Protein AF-A0AAD6SET8-F1 (afdb_monomer_lite)

Sequence (104 aa):
AWAAATFVLGPRPRTTLDDEHIMSWSALTALGTYDPRHGGHIILWDLGLLVRFPPGATILLPRALLRYSFVEIGPGETRHLLIQHTPAPVLNLTENGNRTDLEF

Foldseek 3Di:
DFPDKDKQFDQARWDDQDQDQDQKKKKKAKAWFFDLVVFFWKQFPVVRDTGRHDHGDIDIDRSNPTDMTTGHTDPPTGIMMMMGIHDPQNVVCVVVVNDGPVGD

Structure (mmCIF, N/CA/C/O backbone):
data_AF-A0AAD6SET8-F1
#
_entry.id   AF-A0AAD6SET8-F1
#
loop_
_atom_site.group_PDB
_atom_site.id
_atom_site.type_symbol
_atom_site.label_atom_id
_atom_site.label_alt_id
_atom_site.label_comp_id
_atom_site.label_asym_id
_atom_site.label_entity_id
_atom_site.label_seq_id
_atom_site.pdbx_PDB_ins_code
_atom_site.Cartn_x
_atom_site.Cartn_y
_atom_site.Cartn_z
_atom_site.occupancy
_atom_site.B_iso_or_equiv
_atom_site.auth_seq_id
_atom_site.auth_comp_id
_atom_site.auth_asym_id
_atom_site.auth_atom_id
_atom_site.pdbx_PDB_model_num
ATOM 1 N N . ALA A 1 1 ? 11.729 -11.688 -6.381 1.00 77.88 1 ALA A N 1
ATOM 2 C CA . ALA A 1 1 ? 11.537 -11.238 -4.984 1.00 77.88 1 ALA A CA 1
ATOM 3 C C . ALA A 1 1 ? 11.850 -9.746 -4.901 1.00 77.88 1 ALA A C 1
ATOM 5 O O . ALA A 1 1 ? 12.514 -9.247 -5.802 1.00 77.88 1 ALA A O 1
ATOM 6 N N . TRP A 1 2 ? 11.361 -9.045 -3.877 1.00 87.62 2 TRP A N 1
ATOM 7 C CA . TRP A 1 2 ? 11.672 -7.629 -3.635 1.00 87.62 2 TRP A CA 1
ATOM 8 C C . TRP A 1 2 ? 13.002 -7.494 -2.887 1.00 87.62 2 TRP A C 1
ATOM 10 O O . TRP A 1 2 ? 13.263 -8.299 -1.995 1.00 87.62 2 TRP A O 1
ATOM 20 N N . ALA A 1 3 ? 13.825 -6.499 -3.231 1.00 90.62 3 ALA A N 1
ATOM 21 C CA . ALA A 1 3 ? 15.115 -6.279 -2.565 1.00 90.62 3 ALA A CA 1
ATOM 22 C C . ALA A 1 3 ? 15.011 -5.417 -1.294 1.00 90.62 3 ALA A C 1
ATOM 24 O O . ALA A 1 3 ? 15.916 -5.440 -0.463 1.00 90.62 3 ALA A O 1
ATOM 25 N N . ALA A 1 4 ? 13.923 -4.660 -1.137 1.00 91.25 4 ALA A N 1
ATOM 26 C CA . ALA A 1 4 ? 13.697 -3.770 -0.006 1.00 91.25 4 ALA A CA 1
ATOM 27 C C . ALA A 1 4 ? 12.218 -3.733 0.414 1.00 91.25 4 ALA A C 1
ATOM 29 O O . ALA A 1 4 ? 11.312 -4.102 -0.342 1.00 91.25 4 ALA A O 1
ATOM 30 N N . ALA A 1 5 ? 11.986 -3.265 1.641 1.00 92.25 5 ALA A N 1
ATOM 31 C CA . ALA A 1 5 ? 10.660 -3.014 2.182 1.00 92.25 5 ALA A CA 1
ATOM 32 C C . ALA A 1 5 ? 10.655 -1.755 3.062 1.00 92.25 5 ALA A C 1
ATOM 34 O O . ALA A 1 5 ? 11.558 -1.553 3.874 1.00 92.25 5 ALA A O 1
ATOM 35 N N . THR A 1 6 ? 9.609 -0.944 2.934 1.00 90.00 6 THR A N 1
ATOM 36 C CA . THR A 1 6 ? 9.381 0.285 3.698 1.00 90.00 6 THR A CA 1
ATOM 37 C C . THR A 1 6 ? 8.066 0.182 4.456 1.00 90.00 6 THR A C 1
ATOM 39 O O . THR A 1 6 ? 7.033 -0.176 3.889 1.00 90.00 6 THR A O 1
ATOM 42 N N . PHE A 1 7 ? 8.096 0.539 5.738 1.00 90.62 7 PHE A N 1
ATOM 43 C CA . PHE A 1 7 ? 6.907 0.629 6.577 1.00 90.62 7 PHE A CA 1
ATOM 44 C C . PHE A 1 7 ? 6.533 2.096 6.761 1.00 90.62 7 PHE A C 1
ATOM 46 O O . PHE A 1 7 ? 7.263 2.850 7.402 1.00 90.62 7 PHE A O 1
ATOM 53 N N . VAL A 1 8 ? 5.388 2.503 6.216 1.00 88.75 8 VAL A N 1
ATOM 54 C CA . VAL A 1 8 ? 4.837 3.839 6.459 1.00 88.75 8 VAL A CA 1
ATOM 55 C C . VAL A 1 8 ? 3.856 3.734 7.616 1.00 88.75 8 VAL A C 1
ATOM 57 O O . VAL A 1 8 ? 2.769 3.163 7.474 1.00 88.75 8 VAL A O 1
ATOM 60 N N . LEU A 1 9 ? 4.271 4.248 8.774 1.00 84.69 9 LEU A N 1
ATOM 61 C CA . LEU A 1 9 ? 3.522 4.164 10.023 1.00 84.69 9 LEU A CA 1
ATOM 62 C C . LEU A 1 9 ? 2.897 5.513 10.398 1.00 84.69 9 LEU A C 1
ATOM 64 O O . LEU A 1 9 ? 3.485 6.565 10.157 1.00 84.69 9 LEU A O 1
ATOM 68 N N . GLY A 1 10 ? 1.718 5.478 11.021 1.00 67.75 10 GLY A N 1
ATOM 69 C CA . GLY A 1 10 ? 1.011 6.661 11.520 1.00 67.75 10 GLY A CA 1
ATOM 70 C C . GLY A 1 10 ? -0.449 6.722 11.059 1.00 67.75 10 GLY A C 1
ATOM 71 O O . GLY A 1 10 ? -0.827 6.021 10.131 1.00 67.75 10 GLY A O 1
ATOM 72 N N . PRO A 1 11 ? -1.298 7.561 11.679 1.00 60.00 11 PRO A N 1
ATOM 73 C CA . PRO A 1 11 ? -2.739 7.597 11.395 1.00 60.00 11 PRO A CA 1
ATOM 74 C C . PRO A 1 11 ? -3.076 8.133 9.994 1.00 60.00 11 PRO A C 1
ATOM 76 O O . PRO A 1 11 ? -4.151 7.864 9.466 1.00 60.00 11 PRO A O 1
ATOM 79 N N . ARG A 1 12 ? -2.166 8.901 9.381 1.00 62.41 12 ARG A N 1
ATOM 80 C CA . ARG A 1 12 ? -2.333 9.510 8.053 1.00 62.41 12 ARG A CA 1
ATOM 81 C C . ARG A 1 12 ? -1.027 9.405 7.262 1.00 62.41 12 ARG A C 1
ATOM 83 O O . ARG A 1 12 ? -0.321 10.404 7.119 1.00 62.41 12 ARG A O 1
ATOM 90 N N . PRO A 1 13 ? -0.656 8.204 6.787 1.00 55.66 13 PRO A N 1
ATOM 91 C CA . PRO A 1 13 ? 0.562 8.041 6.013 1.00 55.66 13 PRO A CA 1
ATOM 92 C C . PRO A 1 13 ? 0.404 8.821 4.705 1.00 55.66 13 PRO A C 1
ATOM 94 O O . PRO A 1 13 ? -0.517 8.561 3.925 1.00 55.66 13 PRO A O 1
ATOM 97 N N . ARG A 1 14 ? 1.280 9.804 4.494 1.00 54.72 14 ARG A N 1
ATOM 98 C CA . ARG A 1 14 ? 1.369 10.573 3.255 1.00 54.72 14 ARG A CA 1
ATOM 99 C C . ARG A 1 14 ? 2.470 9.944 2.415 1.00 54.72 14 ARG A C 1
ATOM 101 O O . ARG A 1 14 ? 3.637 10.003 2.781 1.00 54.72 14 ARG A O 1
ATOM 108 N N . THR A 1 15 ? 2.089 9.306 1.323 1.00 55.72 15 THR A N 1
ATOM 109 C CA . THR A 1 15 ? 3.025 8.807 0.317 1.00 55.72 15 THR A CA 1
ATOM 110 C C . THR A 1 15 ? 3.408 9.980 -0.570 1.00 55.72 15 THR A C 1
ATOM 112 O O . THR A 1 15 ? 2.579 10.520 -1.299 1.00 55.72 15 THR A O 1
ATOM 115 N N . THR A 1 16 ? 4.650 10.437 -0.453 1.00 51.06 16 THR A N 1
ATOM 116 C CA . THR A 1 16 ? 5.283 11.232 -1.504 1.00 51.06 16 THR A CA 1
ATOM 117 C C . THR A 1 16 ? 5.618 10.299 -2.661 1.00 51.06 16 THR A C 1
ATOM 119 O O . THR A 1 16 ? 6.063 9.171 -2.446 1.00 51.06 16 THR A O 1
ATOM 122 N N . LEU A 1 17 ? 5.317 10.742 -3.878 1.00 53.66 17 LEU A N 1
ATOM 123 C CA . LEU A 1 17 ? 5.778 10.069 -5.084 1.00 53.66 17 LEU A CA 1
ATOM 124 C C . LEU A 1 17 ? 7.286 10.305 -5.175 1.00 53.66 17 LEU A C 1
ATOM 126 O O . LEU A 1 17 ? 7.726 11.436 -4.978 1.00 53.66 17 LEU A O 1
ATOM 130 N N . ASP A 1 18 ? 8.046 9.243 -5.425 1.00 52.03 18 ASP A N 1
ATOM 131 C CA . ASP A 1 18 ? 9.466 9.373 -5.735 1.00 52.03 18 ASP A CA 1
ATOM 132 C C . ASP A 1 18 ? 9.590 9.474 -7.261 1.00 52.03 18 ASP A C 1
ATOM 134 O O . ASP A 1 18 ? 9.067 8.618 -7.978 1.00 52.03 18 ASP A O 1
ATOM 138 N N . ASP A 1 19 ? 10.267 10.516 -7.751 1.00 49.22 19 ASP A N 1
ATOM 139 C CA . ASP A 1 19 ? 10.494 10.811 -9.179 1.00 49.22 19 ASP A CA 1
ATOM 140 C C . ASP A 1 19 ? 11.580 9.896 -9.800 1.00 49.22 19 ASP A C 1
ATOM 142 O O . ASP A 1 19 ? 12.433 10.320 -10.588 1.00 49.22 19 ASP A O 1
ATOM 146 N N . GLU A 1 20 ? 11.612 8.623 -9.403 1.00 52.19 20 GLU A N 1
ATOM 147 C CA . GLU A 1 20 ? 12.590 7.660 -9.908 1.00 52.19 20 GLU A CA 1
ATOM 148 C C . GLU A 1 20 ? 12.170 7.187 -11.307 1.00 52.19 20 GLU A C 1
ATOM 150 O O . GLU A 1 20 ? 11.146 6.532 -11.482 1.00 52.19 20 GLU A O 1
ATOM 155 N N . HIS A 1 21 ? 12.983 7.505 -12.318 1.00 50.28 21 HIS A N 1
ATOM 156 C CA . HIS A 1 21 ? 12.708 7.261 -13.742 1.00 50.28 21 HIS A CA 1
ATOM 157 C C . HIS A 1 21 ? 12.841 5.787 -14.178 1.00 50.28 21 HIS A C 1
ATOM 159 O O . HIS A 1 21 ? 12.683 5.473 -15.358 1.00 50.28 21 HIS A O 1
ATOM 165 N N . ILE A 1 22 ? 13.137 4.872 -13.253 1.00 56.22 22 ILE A N 1
ATOM 166 C CA . ILE A 1 22 ? 13.263 3.443 -13.546 1.00 56.22 22 ILE A CA 1
ATOM 167 C C . ILE A 1 22 ? 11.916 2.765 -13.335 1.00 56.22 22 ILE A C 1
ATOM 169 O O . ILE A 1 22 ? 11.316 2.852 -12.263 1.00 56.22 22 ILE A O 1
ATOM 173 N N . MET A 1 23 ? 11.471 2.053 -14.374 1.00 63.84 23 MET A N 1
ATOM 174 C CA . MET A 1 23 ? 10.263 1.230 -14.397 1.00 63.84 23 MET A CA 1
ATOM 175 C C . MET A 1 23 ? 10.354 0.100 -13.362 1.00 63.84 23 MET A C 1
ATOM 177 O O . MET A 1 23 ? 10.638 -1.052 -13.679 1.00 63.84 23 MET A O 1
ATOM 181 N N . SER A 1 24 ? 10.111 0.433 -12.101 1.00 74.38 24 SER A N 1
ATOM 182 C CA . SER A 1 24 ? 10.058 -0.518 -11.003 1.00 74.38 24 SER A CA 1
ATOM 183 C C . SER A 1 24 ? 8.608 -0.743 -10.598 1.00 74.38 24 SER A C 1
ATOM 185 O O . SER A 1 24 ? 7.799 0.181 -10.464 1.00 74.38 24 SER A O 1
ATOM 187 N N . TRP A 1 25 ? 8.258 -2.012 -10.420 1.00 84.31 25 TRP A N 1
ATOM 188 C CA . TRP A 1 25 ? 7.012 -2.367 -9.760 1.00 84.31 25 TRP A CA 1
ATOM 189 C C . TRP A 1 25 ? 7.171 -2.180 -8.253 1.00 84.31 25 TRP A C 1
ATOM 191 O O . TRP A 1 25 ? 8.279 -2.160 -7.717 1.00 84.31 25 TRP A O 1
ATOM 201 N N . SER A 1 26 ? 6.060 -2.040 -7.546 1.00 89.00 26 SER A N 1
ATOM 202 C CA . SER A 1 26 ? 6.030 -2.068 -6.087 1.00 89.00 26 SER A CA 1
ATOM 203 C C . SER A 1 26 ? 4.764 -2.770 -5.617 1.00 89.00 26 SER A C 1
ATOM 205 O O . SER A 1 26 ? 3.689 -2.555 -6.180 1.00 89.00 26 SER A O 1
ATOM 207 N N . ALA A 1 27 ? 4.888 -3.608 -4.590 1.00 93.19 27 ALA A N 1
ATOM 208 C CA . ALA A 1 27 ? 3.749 -4.191 -3.892 1.00 93.19 27 ALA A CA 1
ATOM 209 C C . ALA A 1 27 ? 3.410 -3.328 -2.681 1.00 93.19 27 ALA A C 1
ATOM 211 O O . ALA A 1 27 ? 4.212 -3.207 -1.755 1.00 93.19 27 ALA A O 1
ATOM 212 N N . LEU A 1 28 ? 2.223 -2.733 -2.686 1.00 92.75 28 LEU A N 1
ATOM 213 C CA . LEU A 1 28 ? 1.710 -1.970 -1.560 1.00 92.75 28 LEU A CA 1
ATOM 214 C C . LEU A 1 28 ? 0.677 -2.820 -0.851 1.00 92.75 28 LEU A C 1
ATOM 216 O O . LEU A 1 28 ? -0.288 -3.239 -1.481 1.00 92.75 28 LEU A O 1
ATOM 220 N N . THR A 1 29 ? 0.853 -3.023 0.447 1.00 95.44 29 THR A N 1
ATOM 221 C CA . THR A 1 29 ? -0.085 -3.751 1.298 1.00 95.44 29 THR A CA 1
ATOM 222 C C . THR A 1 29 ? -0.643 -2.811 2.355 1.00 95.44 29 THR A C 1
ATOM 224 O O . THR A 1 29 ? 0.113 -2.240 3.147 1.00 95.44 29 THR A O 1
ATOM 227 N N . ALA A 1 30 ? -1.966 -2.645 2.369 1.00 94.00 30 ALA A N 1
ATOM 228 C CA . ALA A 1 30 ? -2.656 -1.909 3.421 1.00 94.00 30 ALA A CA 1
ATOM 229 C C . ALA A 1 30 ? -2.717 -2.731 4.703 1.00 94.00 30 ALA A C 1
ATOM 231 O O . ALA A 1 30 ? -3.076 -3.904 4.692 1.00 94.00 30 ALA A O 1
ATOM 232 N N . LEU A 1 31 ? -2.424 -2.089 5.826 1.00 93.69 31 LEU A N 1
ATOM 233 C CA . LEU A 1 31 ? -2.504 -2.661 7.164 1.00 93.69 31 LEU A CA 1
ATOM 234 C C . LEU A 1 31 ? -3.267 -1.699 8.086 1.00 93.69 31 LEU A C 1
ATOM 2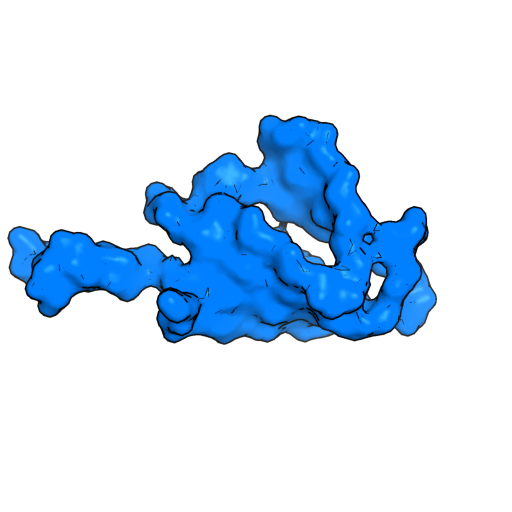36 O O . LEU A 1 31 ? -3.435 -0.520 7.770 1.00 93.69 31 LEU A O 1
ATOM 240 N N . GLY A 1 32 ? -3.683 -2.180 9.257 1.00 92.62 32 GLY A N 1
ATOM 241 C CA . GLY A 1 32 ? -4.427 -1.392 10.245 1.00 92.62 32 GLY A CA 1
ATOM 242 C C . GLY A 1 32 ? -5.914 -1.738 10.289 1.00 92.62 32 GLY A C 1
ATOM 243 O O . GLY A 1 32 ? -6.322 -2.806 9.840 1.00 92.62 32 GLY A O 1
ATOM 244 N N . THR A 1 33 ? -6.710 -0.846 10.875 1.00 93.94 33 THR A N 1
ATOM 245 C CA . THR A 1 33 ? -8.154 -1.028 11.078 1.00 93.94 33 THR A CA 1
ATOM 246 C C . THR A 1 33 ? -8.889 0.230 10.623 1.00 93.94 33 THR A C 1
ATOM 248 O O . THR A 1 33 ? -8.768 1.276 11.261 1.00 93.94 33 THR A O 1
ATOM 251 N N . TYR A 1 34 ? -9.618 0.125 9.511 1.00 93.06 34 TYR A N 1
ATOM 252 C CA . TYR A 1 34 ? -10.457 1.180 8.934 1.00 93.06 34 TYR A CA 1
ATOM 253 C C . TYR A 1 34 ? -11.575 0.565 8.080 1.00 93.06 34 TYR A C 1
ATOM 255 O O . TYR A 1 34 ? -11.430 -0.565 7.606 1.00 93.06 34 TYR A O 1
ATOM 263 N N . ASP A 1 35 ? -12.672 1.295 7.862 1.00 94.94 35 ASP A N 1
ATOM 264 C CA . ASP A 1 35 ? -13.753 0.882 6.966 1.00 94.94 35 ASP A CA 1
ATOM 265 C C . ASP A 1 35 ? -13.457 1.299 5.510 1.00 94.94 35 ASP A C 1
ATOM 267 O O . ASP A 1 35 ? -13.590 2.475 5.146 1.0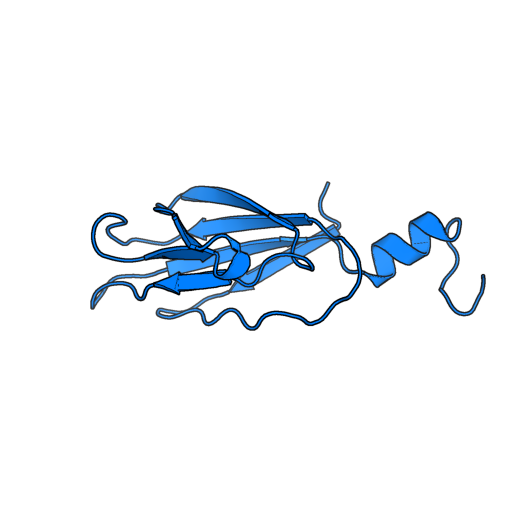0 94.94 35 ASP A O 1
ATOM 271 N N . PRO A 1 36 ? -13.118 0.349 4.617 1.00 94.00 36 PRO A N 1
ATOM 272 C CA . PRO A 1 36 ? -12.787 0.648 3.228 1.00 94.00 36 PRO A CA 1
ATOM 273 C C . PRO A 1 36 ? -13.993 1.085 2.393 1.00 94.00 36 PRO A C 1
ATOM 275 O O . PRO A 1 36 ? -13.839 1.368 1.211 1.00 94.00 36 PRO A O 1
ATOM 278 N N . ARG A 1 37 ? -15.208 1.111 2.952 1.00 95.25 37 ARG A N 1
ATOM 279 C CA . ARG A 1 37 ? -16.385 1.690 2.287 1.00 95.25 37 ARG A CA 1
ATOM 280 C C . ARG A 1 37 ? -16.444 3.207 2.443 1.00 95.25 37 ARG A C 1
ATOM 282 O O . ARG A 1 37 ? -17.037 3.864 1.596 1.00 95.25 37 ARG A O 1
ATOM 289 N N . HIS A 1 38 ? -15.829 3.749 3.495 1.00 92.88 38 HIS A N 1
ATOM 290 C CA . HIS A 1 38 ? -15.928 5.164 3.863 1.00 92.88 38 HIS A CA 1
ATOM 291 C C . HIS A 1 38 ? -14.604 5.929 3.720 1.00 92.88 38 HIS A C 1
ATOM 293 O O . HIS A 1 38 ? -14.622 7.151 3.621 1.00 92.88 38 HIS A O 1
ATOM 299 N N . GLY A 1 39 ? -13.463 5.238 3.661 1.00 91.81 39 GLY A N 1
ATOM 300 C CA . GLY A 1 39 ? -12.147 5.865 3.540 1.00 91.81 39 GLY A CA 1
ATOM 301 C C . GLY A 1 39 ? -11.085 4.907 3.014 1.00 91.81 39 GLY A C 1
ATOM 302 O O . GLY A 1 39 ? -11.379 3.787 2.603 1.00 91.81 39 GLY A O 1
ATOM 303 N N . GLY A 1 40 ? -9.833 5.355 2.971 1.00 90.62 40 GLY A N 1
ATOM 304 C CA . GLY A 1 40 ? -8.698 4.471 2.676 1.00 90.62 40 GLY A CA 1
ATOM 305 C C . GLY A 1 40 ? -8.532 4.000 1.225 1.00 90.62 40 GLY A C 1
ATOM 306 O O . GLY A 1 40 ? -7.632 3.210 0.953 1.00 90.62 40 GLY A O 1
ATOM 307 N N . HIS A 1 41 ? -9.356 4.490 0.299 1.00 93.38 41 HIS A N 1
ATOM 308 C CA . HIS A 1 41 ? -9.265 4.199 -1.134 1.00 93.38 41 HIS A CA 1
ATOM 309 C C . HIS A 1 41 ? -7.952 4.709 -1.742 1.00 93.38 41 HIS A C 1
ATOM 311 O O . HIS A 1 41 ? -7.394 5.702 -1.275 1.00 93.38 41 HIS A O 1
ATOM 317 N N . ILE A 1 42 ? -7.499 4.076 -2.823 1.00 91.94 42 ILE A N 1
ATOM 318 C CA . ILE A 1 42 ? -6.397 4.567 -3.656 1.00 91.94 42 ILE A CA 1
ATOM 319 C C . ILE A 1 42 ? -6.980 5.378 -4.809 1.00 91.94 42 ILE A C 1
ATOM 321 O O . ILE A 1 42 ? -7.840 4.890 -5.540 1.00 91.94 42 ILE A O 1
ATOM 325 N N . ILE A 1 43 ? -6.483 6.596 -4.995 1.00 90.75 43 ILE A N 1
ATOM 326 C CA . ILE A 1 43 ? -6.731 7.409 -6.184 1.00 90.75 43 ILE A CA 1
ATOM 327 C C . ILE A 1 43 ? -5.573 7.160 -7.145 1.00 90.75 43 ILE A C 1
ATOM 329 O O . ILE A 1 43 ? -4.432 7.431 -6.786 1.00 90.75 43 ILE A O 1
ATOM 333 N N . LEU A 1 44 ? -5.852 6.655 -8.345 1.00 91.25 44 LEU A N 1
ATOM 334 C CA . LEU A 1 44 ? -4.893 6.531 -9.445 1.00 91.25 44 LEU A CA 1
ATOM 335 C C . LEU A 1 44 ? -5.170 7.670 -10.428 1.00 91.25 44 LEU A C 1
ATOM 337 O O . LEU A 1 44 ? -6.055 7.561 -11.280 1.00 91.25 44 LEU A O 1
ATOM 341 N N . TRP A 1 45 ? -4.446 8.779 -10.277 1.00 87.62 45 TRP A N 1
ATOM 342 C CA . TRP A 1 45 ? -4.752 10.041 -10.954 1.00 87.62 45 TRP A CA 1
ATOM 343 C C . TRP A 1 45 ? -4.668 9.928 -12.474 1.00 87.62 45 TRP A C 1
ATOM 345 O O . TRP A 1 45 ? -5.573 10.384 -13.165 1.00 87.62 45 TRP A O 1
ATOM 355 N N . ASP A 1 46 ? -3.630 9.268 -12.989 1.00 88.75 46 ASP A N 1
ATOM 356 C CA . ASP A 1 46 ? -3.407 9.140 -14.437 1.00 88.75 46 ASP A CA 1
ATOM 357 C C . ASP A 1 46 ? -4.425 8.220 -15.123 1.00 88.75 46 ASP A C 1
ATOM 359 O O . ASP A 1 46 ? -4.647 8.327 -16.325 1.00 88.75 46 ASP A O 1
ATOM 363 N N . LEU A 1 47 ? -5.075 7.340 -14.355 1.00 90.81 47 LEU A N 1
ATOM 364 C CA . LEU A 1 47 ?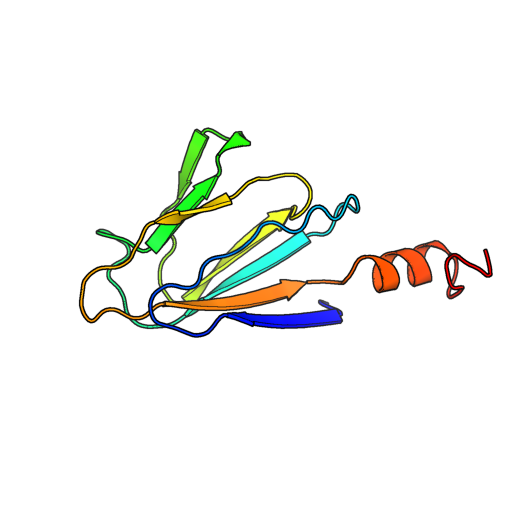 -6.122 6.446 -14.855 1.00 90.81 47 LEU A CA 1
ATOM 365 C C . LEU A 1 47 ? -7.534 6.985 -14.592 1.00 90.81 47 LEU A C 1
ATOM 367 O O . LEU A 1 47 ? -8.503 6.403 -15.071 1.00 90.81 47 LEU A O 1
ATOM 371 N N . GLY A 1 48 ? -7.672 8.056 -13.802 1.00 93.56 48 GLY A N 1
ATOM 372 C CA . GLY A 1 48 ? -8.973 8.548 -13.347 1.00 93.56 48 GLY A CA 1
ATOM 373 C C . GLY A 1 48 ? -9.747 7.526 -12.505 1.00 93.56 48 GLY A C 1
ATOM 374 O O . GLY A 1 48 ? -10.976 7.538 -12.504 1.00 93.56 48 GLY A O 1
ATOM 375 N N . LEU A 1 49 ? -9.046 6.617 -11.813 1.00 95.12 49 LEU A N 1
ATOM 376 C CA . LEU A 1 49 ? -9.663 5.527 -11.054 1.00 95.12 49 LEU A CA 1
ATOM 377 C C . LEU A 1 49 ? -9.607 5.781 -9.549 1.00 95.12 49 LEU A C 1
ATOM 379 O O . LEU A 1 49 ? -8.576 6.173 -9.002 1.00 95.12 49 LEU A O 1
ATOM 383 N N . LEU A 1 50 ? -10.709 5.458 -8.873 1.00 93.69 50 LEU A N 1
ATOM 384 C CA . LEU A 1 50 ? -10.774 5.322 -7.424 1.00 93.69 50 LEU A CA 1
ATOM 385 C C . LEU A 1 50 ? -10.957 3.843 -7.083 1.00 93.69 50 LEU A C 1
ATOM 387 O O . LEU A 1 50 ? -11.979 3.241 -7.408 1.00 93.69 50 LEU A O 1
ATOM 391 N N . VAL A 1 51 ? -9.969 3.255 -6.419 1.00 94.88 51 VAL A N 1
ATOM 392 C CA . VAL A 1 51 ? -9.943 1.827 -6.105 1.00 94.88 51 VAL A CA 1
ATOM 393 C C . VAL A 1 51 ? -10.136 1.635 -4.610 1.00 94.88 51 VAL A C 1
ATOM 395 O O . VAL A 1 51 ? -9.387 2.169 -3.791 1.00 94.88 51 VAL A O 1
ATOM 398 N N . ARG A 1 52 ? -11.139 0.838 -4.232 1.00 96.38 52 ARG A N 1
ATOM 399 C CA . ARG A 1 52 ? -11.319 0.421 -2.840 1.00 96.38 52 ARG A CA 1
ATOM 400 C C . ARG A 1 52 ? -10.156 -0.462 -2.415 1.00 96.38 52 ARG A C 1
ATOM 402 O O . ARG A 1 52 ? -9.915 -1.500 -3.025 1.00 96.38 52 ARG A O 1
ATOM 409 N N . PHE A 1 53 ? -9.483 -0.066 -1.342 1.00 95.00 53 PHE A N 1
ATOM 410 C CA . PHE A 1 53 ? -8.272 -0.724 -0.877 1.00 95.00 53 PHE A CA 1
ATOM 411 C C . PHE A 1 53 ? -8.426 -1.136 0.592 1.00 95.00 53 PHE A C 1
ATOM 413 O O . PHE A 1 53 ? -8.204 -0.314 1.481 1.00 95.00 53 PHE A O 1
ATOM 420 N N . PRO A 1 54 ? -8.912 -2.362 0.868 1.00 96.25 54 PRO A N 1
ATOM 421 C CA . PRO A 1 54 ? -9.206 -2.804 2.227 1.00 96.25 54 PRO A CA 1
ATOM 422 C C . PRO A 1 54 ? -7.948 -3.173 3.028 1.00 96.25 54 PRO A C 1
ATOM 424 O O . PRO A 1 54 ? -6.932 -3.532 2.429 1.00 96.25 54 PRO A O 1
ATOM 427 N N . PRO A 1 55 ? -8.008 -3.138 4.375 1.00 95.50 55 PRO A N 1
ATOM 428 C CA . PRO A 1 55 ? -6.944 -3.687 5.209 1.00 95.50 55 PRO A CA 1
ATOM 429 C C . PRO A 1 55 ? -6.633 -5.137 4.814 1.00 95.50 55 PRO A C 1
ATOM 431 O O . PRO A 1 55 ? -7.542 -5.944 4.622 1.00 95.50 55 PRO A O 1
ATOM 434 N N . GLY A 1 56 ? -5.352 -5.464 4.678 1.00 96.25 56 GLY A N 1
ATOM 435 C CA . GLY A 1 56 ? -4.858 -6.764 4.225 1.00 96.25 56 GLY A CA 1
ATOM 436 C C . GLY A 1 56 ? -4.786 -6.934 2.704 1.00 96.25 56 GLY A C 1
ATOM 437 O O . GLY A 1 56 ? -4.223 -7.926 2.249 1.00 96.25 56 GLY A O 1
ATOM 438 N N . ALA A 1 57 ? -5.313 -5.999 1.905 1.00 96.62 57 ALA A N 1
ATOM 439 C CA . ALA A 1 57 ? -5.163 -6.062 0.454 1.00 96.62 57 ALA A CA 1
ATOM 440 C C . ALA A 1 57 ? -3.782 -5.597 -0.002 1.00 96.62 57 ALA A C 1
ATOM 442 O O . ALA A 1 57 ? -3.198 -4.667 0.561 1.00 96.62 57 ALA A O 1
ATOM 443 N N . THR A 1 58 ? -3.328 -6.206 -1.096 1.00 96.19 58 THR A N 1
ATOM 444 C CA . THR A 1 58 ? -2.101 -5.839 -1.796 1.00 96.19 58 THR A CA 1
ATOM 445 C C . THR A 1 58 ? -2.419 -5.417 -3.225 1.00 96.19 58 THR A C 1
ATOM 447 O O . THR A 1 58 ? -3.194 -6.080 -3.913 1.00 96.19 58 THR A O 1
ATOM 450 N N . ILE A 1 59 ? -1.802 -4.329 -3.682 1.00 93.38 59 ILE A N 1
ATOM 451 C CA . ILE A 1 59 ? -1.837 -3.882 -5.076 1.00 93.38 59 ILE A CA 1
ATOM 452 C C . ILE A 1 59 ? -0.416 -3.805 -5.633 1.00 93.38 59 ILE A C 1
ATOM 454 O O . ILE A 1 59 ? 0.512 -3.385 -4.941 1.00 93.38 59 ILE A O 1
ATOM 458 N N . LEU A 1 60 ? -0.252 -4.215 -6.890 1.00 92.56 60 LEU A N 1
ATOM 459 C CA . LEU A 1 60 ? 0.980 -4.038 -7.650 1.00 92.56 60 LEU A CA 1
ATOM 460 C C . LEU A 1 60 ? 0.857 -2.770 -8.494 1.00 92.56 60 LEU A C 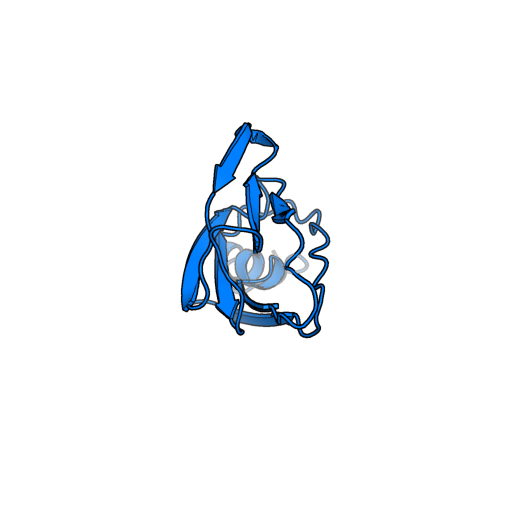1
ATOM 462 O O . LEU A 1 60 ? -0.042 -2.677 -9.328 1.00 92.56 60 LEU A O 1
ATOM 466 N N . LEU A 1 61 ? 1.749 -1.806 -8.273 1.00 88.31 61 LEU A N 1
ATOM 467 C CA . LEU A 1 61 ? 1.772 -0.542 -9.007 1.00 88.31 61 LEU A CA 1
ATOM 468 C C . LEU A 1 61 ? 3.126 -0.345 -9.700 1.00 88.31 61 LEU A C 1
ATOM 470 O O . LEU A 1 61 ? 4.160 -0.545 -9.058 1.00 88.31 61 LEU A O 1
ATOM 474 N N . PRO A 1 62 ? 3.150 0.077 -10.975 1.00 85.31 62 PRO A N 1
ATOM 475 C CA . PRO A 1 62 ? 4.359 0.595 -11.598 1.00 85.31 62 PRO A CA 1
ATOM 476 C C . PRO A 1 62 ? 4.653 1.987 -11.017 1.00 85.31 62 PRO A C 1
ATOM 478 O O . PRO A 1 62 ? 3.995 2.972 -11.358 1.00 85.31 62 PRO A O 1
ATOM 481 N N . ARG A 1 63 ? 5.625 2.061 -10.100 1.00 73.62 63 ARG A N 1
ATOM 482 C CA . ARG A 1 63 ? 5.883 3.235 -9.250 1.00 73.62 63 ARG A CA 1
ATOM 483 C C . ARG A 1 63 ? 6.273 4.477 -10.057 1.00 73.62 63 ARG A C 1
ATOM 485 O O . ARG A 1 63 ? 5.871 5.572 -9.691 1.00 73.62 63 ARG A O 1
ATOM 492 N N . ALA A 1 64 ? 6.985 4.281 -11.167 1.00 72.19 64 ALA A N 1
ATOM 493 C CA . ALA A 1 64 ? 7.444 5.347 -12.060 1.00 72.19 64 ALA A CA 1
ATOM 494 C C . ALA A 1 64 ? 6.391 5.823 -13.081 1.00 72.19 64 ALA A C 1
ATOM 496 O O . ALA A 1 64 ? 6.616 6.812 -13.770 1.00 72.19 64 ALA A O 1
ATOM 497 N N . LEU A 1 65 ? 5.260 5.118 -13.224 1.00 78.31 65 LEU A N 1
ATOM 498 C CA . LEU A 1 65 ? 4.264 5.419 -14.262 1.00 78.31 65 LEU A CA 1
ATOM 499 C C . LEU A 1 65 ? 2.975 6.035 -13.740 1.00 78.31 65 LEU A C 1
ATOM 501 O O . LEU A 1 65 ? 2.293 6.722 -14.497 1.00 78.31 65 LEU A O 1
ATOM 505 N N . LEU A 1 66 ? 2.592 5.722 -12.503 1.00 81.94 66 LEU A N 1
ATOM 506 C CA . LEU A 1 66 ? 1.288 6.097 -11.975 1.00 81.94 66 LEU A CA 1
ATOM 507 C C . LEU A 1 66 ? 1.436 6.972 -10.744 1.00 81.94 66 LEU A C 1
ATOM 509 O O . LEU A 1 66 ? 1.939 6.547 -9.705 1.00 81.94 66 LEU A O 1
ATOM 513 N N . ARG A 1 67 ? 0.888 8.178 -10.838 1.00 84.88 67 ARG A N 1
ATOM 514 C CA . ARG A 1 67 ? 0.661 9.060 -9.703 1.00 84.88 67 ARG A CA 1
ATOM 515 C C . ARG A 1 67 ? -0.540 8.544 -8.932 1.00 84.88 67 ARG A C 1
ATOM 517 O O . ARG A 1 67 ? -1.653 8.454 -9.460 1.00 84.88 67 ARG A O 1
ATOM 524 N N . TYR A 1 68 ? -0.324 8.242 -7.660 1.00 86.19 68 TYR A N 1
ATOM 525 C CA . TYR A 1 68 ? -1.379 7.788 -6.771 1.00 86.19 68 TYR A CA 1
ATOM 526 C C . TYR A 1 68 ? -1.354 8.505 -5.426 1.00 86.19 68 TYR A C 1
ATOM 528 O O . TYR A 1 68 ? -0.333 9.028 -4.987 1.00 86.19 68 TYR A O 1
ATOM 536 N N . SER A 1 69 ? -2.503 8.528 -4.765 1.00 86.44 69 SER A N 1
ATOM 537 C CA . SER A 1 69 ? -2.642 8.977 -3.382 1.00 86.44 69 SER A CA 1
ATOM 538 C C . SER A 1 69 ? -3.682 8.128 -2.660 1.00 86.44 69 SER A C 1
ATOM 540 O O . SER A 1 69 ? -4.362 7.302 -3.268 1.00 86.44 69 SER A O 1
ATOM 542 N N . PHE A 1 70 ? -3.804 8.315 -1.348 1.00 87.12 70 PHE A N 1
ATOM 543 C CA . PHE A 1 70 ? -4.793 7.609 -0.546 1.00 87.12 70 PHE A CA 1
ATOM 544 C C . PHE A 1 70 ? -5.815 8.586 0.022 1.00 87.12 70 PHE A C 1
ATOM 546 O O . PHE A 1 70 ? -5.441 9.605 0.602 1.00 87.12 70 PHE A O 1
ATOM 553 N N . VAL A 1 71 ? -7.095 8.236 -0.077 1.00 90.31 71 VAL A N 1
ATOM 554 C CA . VAL A 1 71 ? -8.183 8.936 0.613 1.00 90.31 71 VAL A CA 1
ATOM 555 C C . VAL A 1 71 ? -7.971 8.823 2.120 1.00 90.31 71 VAL A C 1
ATOM 557 O O . VAL A 1 71 ? -7.502 7.790 2.610 1.00 90.31 71 VAL A O 1
ATOM 560 N N . GLU A 1 72 ? -8.290 9.877 2.868 1.00 88.94 72 GLU A N 1
ATOM 561 C CA . GLU A 1 72 ? -8.209 9.844 4.328 1.00 88.94 72 GLU A CA 1
ATOM 562 C C . GLU A 1 72 ? -9.110 8.749 4.923 1.00 88.94 72 GLU A C 1
ATOM 564 O O . GLU A 1 72 ? -10.068 8.277 4.307 1.00 88.94 72 GLU A O 1
ATOM 569 N N . ILE A 1 73 ? -8.742 8.296 6.116 1.00 91.44 73 ILE A N 1
ATOM 570 C CA . ILE A 1 73 ? -9.552 7.389 6.931 1.00 91.44 73 ILE A CA 1
ATOM 571 C C . ILE A 1 73 ? -10.316 8.201 7.980 1.00 91.44 73 ILE A C 1
ATOM 573 O O . ILE A 1 73 ? -9.972 9.355 8.260 1.00 91.44 73 ILE A O 1
ATOM 577 N N . GLY A 1 74 ? -11.356 7.603 8.548 1.00 90.12 74 GLY A N 1
ATOM 578 C CA . GLY A 1 74 ? -12.198 8.222 9.557 1.00 90.12 74 GLY A CA 1
ATOM 579 C C . GLY A 1 74 ? -11.476 8.485 10.888 1.00 90.12 74 GLY A C 1
ATOM 580 O O . GLY A 1 74 ? -10.401 7.940 11.159 1.00 90.12 74 GLY A O 1
ATOM 581 N N . PRO A 1 75 ? -12.057 9.327 11.762 1.00 90.25 75 PRO A N 1
ATOM 582 C CA . PRO A 1 75 ? -11.522 9.571 13.099 1.00 90.25 75 PRO A CA 1
ATOM 583 C C . PRO A 1 75 ? -11.426 8.280 13.923 1.00 90.25 75 PRO A C 1
ATOM 585 O O . PRO A 1 75 ? -12.377 7.507 13.982 1.00 90.25 75 PRO A O 1
ATOM 588 N N . GLY A 1 76 ? -10.288 8.065 14.587 1.00 90.94 76 GLY A N 1
ATOM 589 C CA . GLY A 1 76 ? -10.042 6.869 15.406 1.00 90.94 76 GLY A CA 1
ATOM 590 C C . GLY A 1 76 ? -9.656 5.615 14.612 1.00 90.94 76 GLY A C 1
ATOM 591 O O . GLY A 1 76 ? -9.274 4.616 15.217 1.00 90.94 76 GLY A O 1
ATOM 592 N N . GLU A 1 77 ? -9.700 5.664 13.280 1.00 92.69 77 GLU A N 1
ATOM 593 C CA . GLU A 1 77 ? -9.198 4.595 12.420 1.00 92.69 77 GLU A CA 1
ATOM 594 C C . GLU A 1 77 ? -7.671 4.668 12.269 1.00 92.69 77 GLU A C 1
ATOM 596 O O . GLU A 1 77 ? -7.039 5.703 12.499 1.00 92.69 77 GLU A O 1
ATOM 601 N N . THR A 1 78 ? -7.055 3.557 11.859 1.00 92.25 78 THR A N 1
ATOM 602 C CA . THR A 1 78 ? -5.605 3.472 11.633 1.00 92.25 78 THR A CA 1
ATOM 603 C C . THR A 1 78 ? -5.291 2.829 10.292 1.00 92.25 78 THR A C 1
ATOM 605 O O . THR A 1 78 ? -5.849 1.788 9.951 1.00 92.25 78 THR A O 1
ATOM 608 N N . ARG A 1 79 ? -4.338 3.400 9.550 1.00 90.50 79 ARG A N 1
ATOM 609 C CA . ARG A 1 79 ? -3.813 2.812 8.314 1.00 90.50 79 ARG A CA 1
ATOM 610 C C . ARG A 1 79 ? -2.296 2.860 8.312 1.00 90.50 79 ARG A C 1
ATOM 612 O O . ARG A 1 79 ? -1.715 3.928 8.425 1.00 90.50 79 ARG A O 1
ATOM 619 N N . HIS A 1 80 ? -1.680 1.713 8.078 1.00 91.50 80 HIS A N 1
ATOM 620 C CA . HIS A 1 80 ? -0.249 1.576 7.837 1.00 91.50 80 HIS A CA 1
ATOM 621 C C . HIS A 1 80 ? -0.047 1.000 6.433 1.00 91.50 80 HIS A C 1
ATOM 623 O O . HIS A 1 80 ? -0.957 0.382 5.875 1.00 91.50 80 HIS A O 1
ATOM 629 N N . LEU A 1 81 ? 1.134 1.199 5.854 1.00 90.81 81 LEU A N 1
ATOM 630 C CA . LEU A 1 81 ? 1.483 0.622 4.557 1.00 90.81 81 LEU A CA 1
ATOM 631 C C . LEU A 1 81 ? 2.789 -0.153 4.669 1.00 90.81 81 LEU A C 1
ATOM 633 O O . LEU A 1 81 ? 3.775 0.364 5.191 1.00 90.81 81 LEU A O 1
ATOM 637 N N . LEU A 1 82 ? 2.790 -1.370 4.136 1.00 93.12 82 LEU A N 1
ATOM 638 C CA . LEU A 1 82 ? 4.005 -2.085 3.772 1.00 93.12 82 LEU A CA 1
ATOM 639 C C . LEU A 1 82 ? 4.213 -1.900 2.271 1.00 93.12 82 LEU A C 1
ATOM 641 O O . LEU A 1 82 ? 3.373 -2.314 1.476 1.00 93.12 82 LEU A O 1
ATOM 645 N N . ILE A 1 83 ? 5.321 -1.277 1.893 1.00 91.69 83 ILE A N 1
ATOM 646 C CA . ILE A 1 83 ? 5.711 -1.070 0.501 1.00 91.69 83 ILE A CA 1
ATOM 647 C C . ILE A 1 83 ? 6.918 -1.957 0.243 1.00 91.69 83 ILE A C 1
ATOM 649 O O . ILE A 1 83 ? 7.958 -1.766 0.860 1.00 91.69 83 ILE A O 1
ATOM 653 N N . GLN A 1 84 ? 6.794 -2.931 -0.647 1.00 92.88 84 GLN A N 1
ATOM 654 C CA . GLN A 1 84 ? 7.911 -3.764 -1.077 1.00 92.88 84 GLN A CA 1
ATOM 655 C C . GLN A 1 84 ? 8.325 -3.332 -2.477 1.00 92.88 84 GLN A C 1
ATOM 657 O O . GLN A 1 84 ? 7.486 -3.245 -3.375 1.00 92.88 84 GLN A O 1
ATOM 662 N N . HIS A 1 85 ? 9.609 -3.043 -2.651 1.00 89.50 85 HIS A N 1
ATOM 663 C CA . HIS A 1 85 ? 10.149 -2.532 -3.903 1.00 89.50 85 HIS A CA 1
ATOM 664 C C . HIS A 1 85 ? 11.579 -3.026 -4.118 1.00 89.50 85 HIS A C 1
ATOM 666 O O . HIS A 1 85 ? 12.236 -3.543 -3.212 1.00 89.50 85 HIS A O 1
ATOM 672 N N . THR A 1 86 ? 12.080 -2.846 -5.333 1.00 88.25 86 THR A N 1
ATOM 673 C CA . THR A 1 86 ? 13.505 -2.983 -5.636 1.00 88.25 86 THR A CA 1
ATOM 674 C C . THR A 1 86 ? 14.013 -1.595 -6.010 1.00 88.25 86 THR A C 1
ATOM 676 O O . THR A 1 86 ? 13.506 -1.034 -6.979 1.00 88.25 86 THR A O 1
ATOM 679 N N . PRO A 1 87 ? 14.938 -1.003 -5.232 1.00 82.69 87 PRO A N 1
ATOM 680 C CA . PRO A 1 87 ? 15.502 0.306 -5.547 1.00 82.69 87 PRO A CA 1
ATOM 681 C C . PRO A 1 87 ? 16.161 0.322 -6.929 1.00 82.69 87 PRO A C 1
ATOM 683 O O . PRO A 1 87 ? 16.810 -0.656 -7.308 1.00 82.69 87 PRO A O 1
ATOM 686 N N . ALA A 1 88 ? 16.063 1.453 -7.624 1.00 81.94 88 ALA A N 1
ATOM 687 C CA . ALA A 1 88 ? 16.703 1.692 -8.916 1.00 81.94 88 ALA A CA 1
ATOM 688 C C . ALA A 1 88 ? 18.179 1.229 -8.992 1.00 81.94 88 ALA A C 1
ATOM 690 O O . ALA A 1 88 ? 18.494 0.433 -9.875 1.00 81.94 88 ALA A O 1
ATOM 691 N N . PRO A 1 89 ? 19.073 1.586 -8.044 1.00 82.88 89 PRO A N 1
ATOM 692 C CA . PRO A 1 89 ? 20.478 1.166 -8.105 1.00 82.88 89 PRO A CA 1
ATOM 693 C C . PRO A 1 89 ? 20.690 -0.355 -8.103 1.00 82.88 89 PRO A C 1
ATOM 695 O O . PRO A 1 89 ? 21.656 -0.851 -8.674 1.00 82.88 89 PRO A O 1
ATOM 698 N N . VAL A 1 90 ? 19.789 -1.113 -7.465 1.00 85.69 90 VAL A N 1
ATOM 699 C CA . VAL A 1 90 ? 19.861 -2.583 -7.425 1.00 85.69 90 VAL A CA 1
ATOM 700 C C . VAL A 1 90 ? 19.457 -3.183 -8.775 1.00 85.69 90 VAL A C 1
ATOM 702 O O . VAL A 1 90 ? 20.037 -4.183 -9.204 1.00 85.69 90 VAL A O 1
ATOM 705 N N . LEU A 1 91 ? 18.478 -2.572 -9.451 1.00 84.06 91 LEU A N 1
ATOM 706 C CA . LEU A 1 91 ? 18.095 -2.955 -10.811 1.00 84.06 91 LEU A CA 1
ATOM 707 C C . LEU A 1 91 ? 19.244 -2.670 -11.782 1.00 84.06 91 LEU A C 1
ATOM 709 O O . LEU A 1 91 ? 19.691 -3.597 -12.455 1.00 84.06 91 LEU A O 1
ATOM 713 N N . ASN A 1 92 ? 19.797 -1.455 -11.749 1.00 85.31 92 ASN A N 1
ATOM 714 C CA . ASN A 1 92 ? 20.913 -1.049 -12.607 1.00 85.31 92 ASN A CA 1
ATOM 715 C C . ASN A 1 92 ? 22.127 -1.970 -12.454 1.00 85.31 92 ASN A C 1
ATOM 717 O O . ASN A 1 92 ? 22.673 -2.435 -13.446 1.00 85.31 92 ASN A O 1
ATOM 721 N N . LEU A 1 93 ? 22.511 -2.320 -11.220 1.00 87.50 93 LEU A N 1
ATOM 722 C CA . LEU A 1 93 ? 23.621 -3.246 -10.965 1.00 87.50 93 LEU A CA 1
ATOM 723 C C . LEU A 1 93 ? 23.439 -4.580 -11.707 1.00 87.50 93 LEU A C 1
ATOM 725 O O . LEU A 1 93 ? 24.397 -5.138 -12.241 1.00 87.50 93 LEU A O 1
ATOM 729 N N . THR A 1 94 ? 22.208 -5.093 -11.736 1.00 85.75 94 THR A N 1
ATOM 730 C CA . THR A 1 94 ? 21.878 -6.359 -12.401 1.00 85.75 94 THR A CA 1
ATOM 731 C C . THR A 1 94 ? 21.939 -6.209 -13.921 1.00 85.75 94 THR A C 1
ATOM 733 O O . THR A 1 94 ? 22.520 -7.060 -14.594 1.00 85.75 94 THR A O 1
ATOM 736 N N . GLU A 1 95 ? 21.379 -5.122 -14.458 1.00 85.31 95 GLU A N 1
ATOM 737 C CA . GLU A 1 95 ? 21.410 -4.799 -15.893 1.00 85.31 95 GLU A CA 1
ATOM 738 C C . GLU A 1 95 ? 22.844 -4.590 -16.400 1.00 85.31 95 GLU A C 1
ATOM 740 O O . GLU A 1 95 ? 23.204 -5.064 -17.477 1.00 85.31 95 GLU A O 1
ATOM 745 N N . ASN A 1 96 ? 23.698 -4.004 -15.564 1.00 88.94 96 ASN A N 1
ATOM 746 C CA . ASN A 1 96 ? 25.107 -3.741 -15.838 1.00 88.94 96 ASN A CA 1
ATOM 747 C C . ASN A 1 96 ? 26.024 -4.963 -15.617 1.00 88.94 96 ASN A C 1
ATOM 749 O O . ASN A 1 96 ? 27.250 -4.838 -15.581 1.00 88.94 96 ASN A O 1
ATOM 753 N N . GLY A 1 97 ? 25.475 -6.166 -15.421 1.00 90.00 97 GLY A N 1
ATOM 754 C CA . GLY A 1 97 ? 26.282 -7.376 -15.232 1.00 90.00 97 GLY A CA 1
ATOM 755 C C . GLY A 1 97 ? 27.074 -7.391 -13.919 1.00 90.00 97 GLY A C 1
ATOM 756 O O . GLY A 1 9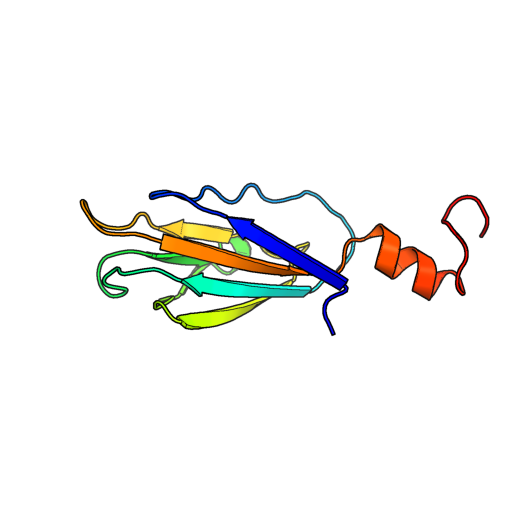7 ? 28.227 -7.823 -13.894 1.00 90.00 97 GLY A O 1
ATOM 757 N N . ASN A 1 98 ? 26.443 -6.952 -12.828 1.00 88.19 98 ASN A N 1
ATOM 758 C CA . ASN A 1 98 ? 27.010 -6.811 -11.482 1.00 88.19 98 ASN A CA 1
ATOM 759 C C . ASN A 1 98 ? 28.084 -5.720 -11.356 1.00 88.19 98 ASN A C 1
ATOM 761 O O . ASN A 1 98 ? 29.025 -5.866 -10.575 1.00 88.19 98 ASN A O 1
ATOM 765 N N . ARG A 1 99 ? 27.938 -4.630 -12.112 1.00 87.62 99 ARG A N 1
ATOM 766 C CA . ARG A 1 99 ? 28.805 -3.446 -12.053 1.00 87.62 99 ARG A CA 1
ATOM 767 C C . ARG A 1 99 ? 27.996 -2.218 -11.697 1.00 87.62 99 ARG A C 1
ATOM 769 O O . ARG A 1 99 ? 26.857 -2.071 -12.138 1.00 87.62 99 ARG A O 1
ATOM 776 N N . THR A 1 100 ? 28.561 -1.344 -10.880 1.00 86.69 100 THR A N 1
ATOM 777 C CA . THR A 1 100 ? 27.911 -0.061 -10.605 1.00 86.69 100 THR A CA 1
ATOM 778 C C . THR A 1 100 ? 27.843 0.781 -11.881 1.00 86.69 100 THR A C 1
ATOM 780 O O . THR A 1 100 ? 28.617 0.562 -12.810 1.00 86.69 100 THR A O 1
ATOM 783 N N . ASP A 1 101 ? 26.956 1.777 -11.925 1.00 81.19 101 ASP A N 1
ATOM 784 C CA . ASP A 1 101 ? 26.862 2.706 -13.067 1.00 81.19 101 ASP A CA 1
ATOM 785 C C . ASP A 1 101 ? 28.181 3.462 -13.342 1.00 81.19 101 ASP A C 1
ATOM 787 O O . ASP A 1 101 ? 28.375 3.998 -14.426 1.00 81.19 101 ASP A O 1
ATOM 791 N N . LEU A 1 102 ? 29.103 3.509 -12.371 1.00 83.19 102 LEU A N 1
ATOM 792 C CA . LEU A 1 102 ? 30.440 4.093 -12.532 1.00 83.19 102 LEU A CA 1
ATOM 793 C C . LEU A 1 102 ? 31.447 3.141 -13.202 1.00 83.19 102 LEU A C 1
ATOM 795 O O . LEU A 1 102 ? 32.498 3.587 -13.656 1.00 83.19 102 LEU A O 1
ATOM 799 N N . GLU A 1 103 ? 31.167 1.840 -13.201 1.00 72.19 103 GLU A N 1
ATOM 800 C CA . GLU A 1 103 ? 32.065 0.772 -13.658 1.00 72.19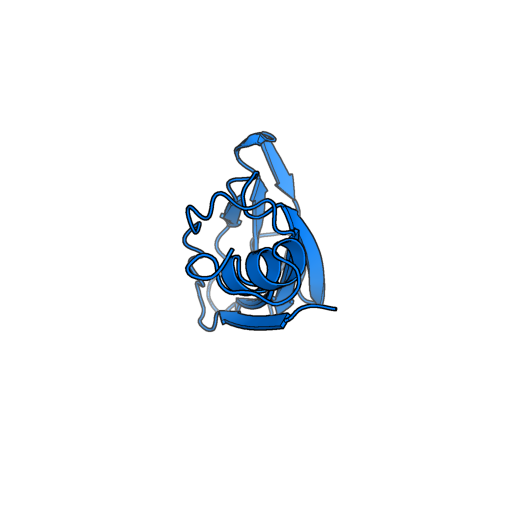 103 GLU A CA 1
ATOM 801 C C . GLU A 1 103 ? 31.637 0.150 -14.999 1.00 72.19 103 GLU A C 1
ATOM 803 O O . GLU A 1 103 ? 32.363 -0.697 -15.534 1.00 72.19 103 GLU A O 1
ATOM 808 N N . PHE A 1 104 ? 30.452 0.506 -15.503 1.00 66.88 104 PHE A N 1
ATOM 809 C CA . PHE A 1 104 ? 29.906 0.040 -16.778 1.00 66.88 104 PHE A CA 1
ATOM 810 C C . PHE A 1 104 ? 30.341 0.944 -17.936 1.00 66.88 104 PHE A C 1
ATOM 812 O O . PHE A 1 104 ? 30.782 0.380 -18.965 1.00 66.88 104 PHE A O 1
#

pLDDT: mean 84.52, std 12.65, range [49.22, 96.62]

Secondary structure (DSSP, 8-state):
--SEEEEE-SSS---PPP---S--EEEEEEEEE--TTTS-PEEEGGGTEEE---TT-EEEEETTT--EEEPPPPTT-EEEEEEEE--HHHHHHHHTTS--TTT-

Radius of gyration: 15.61 Å; chains: 1; bounding box: 48×22×32 Å

Organism: NCBI:txid1745969